Protein AF-A0AAN8T9Q1-F1 (afdb_monomer_lite)

InterPro domains:
  IPR029489 O-GlcNAc transferase, C-terminal [PF13844] (1-69)

Structure (mmCIF, N/CA/C/O backbone):
data_AF-A0AAN8T9Q1-F1
#
_entry.id   AF-A0AAN8T9Q1-F1
#
loop_
_atom_site.group_PDB
_atom_site.id
_atom_site.type_symbol
_atom_site.label_atom_id
_atom_site.label_alt_id
_atom_site.label_comp_id
_atom_site.label_asym_id
_atom_site.label_entity_id
_atom_site.label_seq_id
_atom_site.pdbx_PDB_ins_code
_atom_site.Cartn_x
_atom_site.Cartn_y
_atom_site.Cartn_z
_atom_site.occupancy
_atom_site.B_iso_or_equiv
_atom_site.auth_seq_id
_atom_site.auth_comp_id
_atom_site.auth_asym_id
_atom_site.auth_atom_id
_atom_site.pdbx_PDB_model_num
ATOM 1 N N . MET A 1 1 ? -8.153 10.206 -10.190 1.00 51.59 1 MET A N 1
ATOM 2 C CA . MET A 1 1 ? -9.014 10.288 -8.993 1.00 51.59 1 MET A CA 1
ATOM 3 C C . MET A 1 1 ? -8.172 10.937 -7.918 1.00 51.59 1 MET A C 1
ATOM 5 O O . MET A 1 1 ? -7.219 10.309 -7.487 1.00 51.59 1 MET A O 1
ATOM 9 N N . GLY A 1 2 ? -8.402 12.215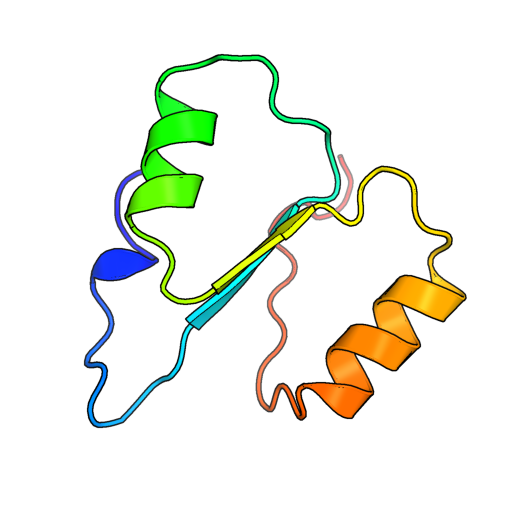 -7.619 1.00 55.28 2 GLY A N 1
ATOM 10 C CA . GLY A 1 2 ? -7.590 12.943 -6.648 1.00 55.28 2 GLY A CA 1
ATOM 11 C C . GLY A 1 2 ? -8.294 13.091 -5.317 1.00 55.28 2 GLY A C 1
ATOM 12 O O . GLY A 1 2 ? -9.485 13.385 -5.315 1.00 55.28 2 GLY A O 1
ATOM 13 N N . SER A 1 3 ? -7.534 12.886 -4.241 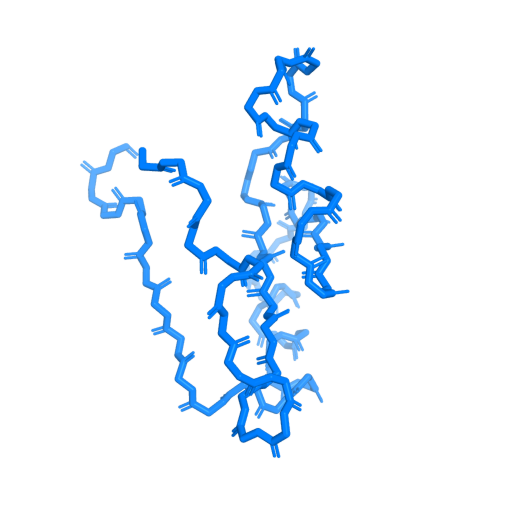1.00 64.94 3 SER A N 1
ATOM 14 C CA . SER A 1 3 ? -7.921 13.100 -2.848 1.00 64.94 3 SER A CA 1
ATOM 15 C C . SER A 1 3 ? -9.116 12.265 -2.382 1.00 64.94 3 SER A C 1
ATOM 17 O O . SER A 1 3 ? -10.152 12.790 -2.018 1.00 64.94 3 SER A O 1
ATOM 19 N N . VAL A 1 4 ? -9.005 10.932 -2.426 1.00 82.75 4 VAL A N 1
ATOM 20 C CA . VAL A 1 4 ? -9.936 10.050 -1.681 1.00 82.75 4 VAL A CA 1
ATOM 21 C C . VAL A 1 4 ? -9.264 9.396 -0.483 1.00 82.75 4 VAL A C 1
ATOM 23 O O . VAL A 1 4 ? -9.920 9.151 0.520 1.00 82.75 4 VAL A 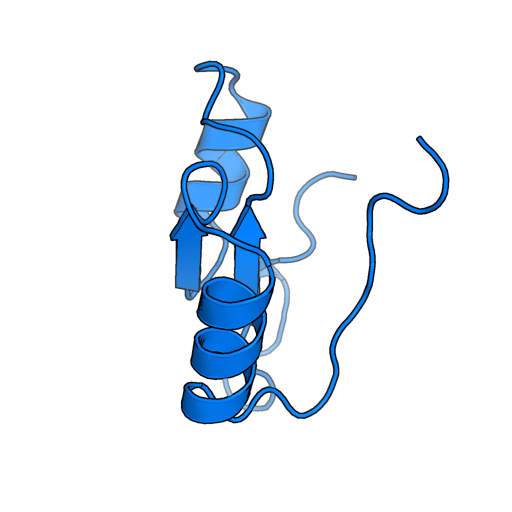O 1
ATOM 26 N N . PHE A 1 5 ? -7.957 9.142 -0.556 1.00 86.44 5 PHE A N 1
ATOM 27 C CA . PHE A 1 5 ? -7.240 8.401 0.479 1.00 86.44 5 PHE A CA 1
ATOM 28 C C . PHE A 1 5 ? -7.211 9.171 1.804 1.00 86.44 5 PHE A C 1
ATOM 30 O O . PHE A 1 5 ? -7.617 8.610 2.814 1.00 86.44 5 PHE A O 1
ATOM 37 N N . GLY A 1 6 ? -6.895 10.470 1.777 1.00 86.56 6 GLY A N 1
ATOM 38 C CA . GLY A 1 6 ? -6.906 11.331 2.967 1.00 86.56 6 GLY A CA 1
ATOM 39 C C . GLY A 1 6 ? -8.280 11.872 3.392 1.00 86.56 6 GLY A C 1
ATOM 40 O O . GLY A 1 6 ? -8.343 12.694 4.300 1.00 86.56 6 GLY A O 1
ATOM 41 N N . MET A 1 7 ? -9.379 11.473 2.738 1.00 91.06 7 MET A N 1
ATOM 42 C CA . MET A 1 7 ? -10.735 11.957 3.060 1.00 91.06 7 MET A CA 1
ATOM 43 C C . MET A 1 7 ? -11.538 11.012 3.964 1.00 91.06 7 MET A C 1
ATOM 45 O O . MET A 1 7 ? -12.688 11.315 4.291 1.00 91.06 7 MET A O 1
ATOM 49 N N . HIS A 1 8 ? -10.977 9.860 4.332 1.00 91.75 8 HIS A N 1
ATOM 50 C CA . HIS A 1 8 ? -11.650 8.921 5.222 1.00 91.75 8 HIS A CA 1
ATOM 51 C C . HIS A 1 8 ? -11.721 9.479 6.648 1.00 91.75 8 HIS A C 1
ATOM 53 O O . HIS A 1 8 ? -10.910 10.305 7.062 1.00 91.75 8 HIS A O 1
ATOM 59 N N . ASP A 1 9 ? -12.733 9.044 7.394 1.00 94.19 9 ASP A N 1
ATOM 60 C CA . ASP A 1 9 ? -12.823 9.339 8.819 1.00 94.19 9 ASP A CA 1
ATOM 61 C C . ASP A 1 9 ? -11.875 8.412 9.589 1.00 94.19 9 ASP A C 1
ATOM 63 O O . ASP A 1 9 ? -12.186 7.235 9.793 1.00 94.19 9 ASP A O 1
ATOM 67 N N . ASN A 1 10 ? -10.735 8.958 10.017 1.00 90.50 10 ASN A N 1
ATOM 68 C CA . ASN A 1 10 ? -9.669 8.220 10.699 1.00 90.50 10 ASN A CA 1
ATOM 69 C C . ASN A 1 10 ? -10.091 7.649 12.069 1.00 90.50 10 ASN A C 1
ATOM 71 O O . ASN A 1 10 ? -9.362 6.841 12.638 1.00 90.50 10 ASN A O 1
ATOM 75 N N . GLU A 1 11 ? -11.251 8.031 12.627 1.00 95.00 11 GLU A N 1
ATOM 76 C CA . GLU A 1 11 ? -11.790 7.362 13.824 1.00 95.00 11 GLU A CA 1
ATOM 77 C C . GLU A 1 11 ? -12.392 5.985 13.503 1.00 95.00 11 GLU A C 1
ATOM 79 O O . GLU A 1 11 ? -12.504 5.132 14.385 1.00 95.00 11 GLU A O 1
ATOM 84 N N . ASN A 1 12 ? -12.787 5.765 12.246 1.00 95.94 12 ASN A N 1
ATOM 85 C CA . ASN A 1 12 ? -13.539 4.589 11.813 1.00 95.94 12 ASN A CA 1
ATOM 86 C C . ASN A 1 12 ? -12.819 3.758 10.741 1.00 95.94 12 ASN A C 1
ATOM 88 O O . ASN A 1 12 ? -13.111 2.568 10.604 1.00 95.94 12 ASN A O 1
ATOM 92 N N . VAL A 1 13 ? -11.919 4.365 9.965 1.00 95.31 13 VAL A N 1
ATOM 93 C CA . VAL A 1 13 ? -11.225 3.730 8.839 1.00 95.31 13 VAL A CA 1
ATOM 94 C C . VAL A 1 13 ? -9.749 4.113 8.860 1.00 95.31 13 VAL A C 1
ATOM 96 O O . VAL A 1 13 ? -9.425 5.292 8.833 1.00 95.31 13 VAL A O 1
ATOM 99 N N . GLU A 1 14 ? -8.876 3.108 8.837 1.00 95.44 14 GLU A N 1
ATOM 100 C CA . GLU A 1 14 ? -7.428 3.267 8.667 1.00 95.44 14 GLU A CA 1
ATOM 101 C C . GLU A 1 14 ? -7.060 2.942 7.211 1.00 95.44 14 GLU A C 1
ATOM 103 O O . GLU A 1 14 ? -7.474 1.906 6.675 1.00 95.44 14 GLU A O 1
ATOM 108 N N . VAL A 1 15 ? -6.328 3.835 6.540 1.00 94.19 15 VAL A N 1
ATOM 109 C CA . VAL A 1 15 ? -6.114 3.749 5.083 1.00 94.19 15 VAL A CA 1
ATOM 110 C C . VAL A 1 15 ? -4.689 3.325 4.740 1.00 94.19 15 VAL A C 1
ATOM 112 O O . VAL A 1 15 ? -3.724 4.021 5.046 1.00 94.19 15 VAL A O 1
ATOM 115 N N . PHE A 1 16 ? -4.575 2.224 3.993 1.00 96.25 16 PHE A N 1
ATOM 116 C CA . PHE A 1 16 ? -3.312 1.700 3.474 1.00 96.25 16 PHE A CA 1
ATOM 117 C C . PHE A 1 16 ? -3.279 1.763 1.944 1.00 96.25 16 PHE A C 1
ATOM 119 O O . PHE A 1 16 ? -4.166 1.245 1.261 1.00 96.25 16 PHE A O 1
ATOM 126 N N . CYS A 1 17 ? -2.223 2.361 1.397 1.00 94.69 17 CYS A N 1
ATOM 127 C CA . CYS A 1 17 ? -1.953 2.422 -0.034 1.00 94.69 17 CYS A CA 1
ATOM 128 C C . CYS A 1 17 ? -0.712 1.594 -0.381 1.00 94.69 17 CYS A C 1
ATOM 130 O O . CYS A 1 17 ? 0.409 1.989 -0.065 1.00 94.69 17 CYS A O 1
ATOM 132 N N . TYR A 1 18 ? -0.911 0.480 -1.091 1.00 95.31 18 TYR A N 1
ATOM 133 C CA . TYR A 1 18 ? 0.171 -0.354 -1.623 1.00 95.31 18 TYR A CA 1
ATOM 134 C C . TYR A 1 18 ? 0.470 0.035 -3.074 1.00 95.31 18 TYR A C 1
ATOM 136 O O . TYR A 1 18 ? -0.305 -0.263 -3.985 1.00 95.31 18 TYR A O 1
ATOM 144 N N . ALA A 1 19 ? 1.591 0.714 -3.301 1.00 93.81 19 ALA A N 1
ATOM 145 C CA . ALA A 1 19 ? 2.001 1.150 -4.628 1.00 93.81 19 ALA A CA 1
ATOM 146 C C . ALA A 1 19 ? 2.702 0.017 -5.389 1.00 93.81 19 ALA A C 1
ATOM 148 O O . ALA A 1 19 ? 3.769 -0.447 -4.992 1.00 93.81 19 ALA A O 1
ATOM 149 N N . LEU A 1 20 ? 2.099 -0.412 -6.503 1.00 93.44 20 LEU A N 1
ATOM 150 C CA . LEU A 1 20 ? 2.658 -1.449 -7.384 1.00 93.44 20 LEU A CA 1
ATOM 151 C C . LEU A 1 20 ? 3.714 -0.911 -8.360 1.00 93.44 20 LEU A C 1
ATOM 153 O O . LEU A 1 20 ? 4.442 -1.691 -8.968 1.00 93.44 20 LEU A O 1
ATOM 157 N N . SER A 1 21 ? 3.802 0.412 -8.495 1.00 90.62 21 SER A N 1
ATOM 158 C CA . SER A 1 21 ? 4.762 1.101 -9.353 1.00 90.62 21 SER A CA 1
ATOM 159 C C . SER A 1 21 ? 5.617 2.048 -8.511 1.00 90.62 21 SER A C 1
ATOM 161 O O . SER A 1 21 ? 5.080 2.659 -7.581 1.00 90.62 21 SER A O 1
ATOM 163 N N . PRO A 1 22 ? 6.912 2.212 -8.835 1.00 87.81 22 PRO A N 1
ATOM 164 C CA . PRO A 1 22 ? 7.759 3.187 -8.161 1.00 87.81 22 PRO A CA 1
ATOM 165 C C . PRO A 1 22 ? 7.191 4.598 -8.321 1.00 87.81 22 PRO A C 1
ATOM 167 O O . PRO A 1 22 ? 6.546 4.899 -9.329 1.00 87.81 22 PRO A O 1
ATOM 170 N N . ASN A 1 23 ? 7.481 5.483 -7.366 1.00 83.12 23 ASN A N 1
ATOM 171 C CA . ASN A 1 23 ? 7.141 6.894 -7.526 1.00 83.12 23 ASN A CA 1
ATOM 172 C C . ASN A 1 23 ? 7.903 7.469 -8.734 1.00 83.12 23 ASN A C 1
ATOM 174 O O . ASN A 1 23 ? 9.133 7.462 -8.774 1.00 83.12 23 ASN A O 1
ATOM 178 N N . ASP A 1 24 ? 7.158 7.969 -9.713 1.00 84.62 24 ASP A N 1
ATOM 179 C CA . ASP A 1 24 ? 7.669 8.580 -10.940 1.00 84.62 24 ASP A CA 1
ATOM 180 C C . ASP A 1 24 ? 8.016 10.073 -10.769 1.00 84.62 24 ASP A C 1
ATOM 182 O O . ASP A 1 24 ? 8.408 10.744 -11.725 1.00 84.62 24 ASP A O 1
ATOM 186 N N . GLY A 1 25 ? 7.899 10.597 -9.545 1.00 83.44 25 GLY A N 1
ATOM 187 C CA . GLY A 1 25 ? 8.162 11.989 -9.191 1.00 83.44 25 GLY A CA 1
ATOM 188 C C . GLY A 1 25 ? 7.043 12.943 -9.603 1.00 83.44 25 GLY A C 1
ATOM 189 O O . GLY A 1 25 ? 7.215 14.159 -9.507 1.00 83.44 25 GLY A O 1
ATOM 190 N N . THR A 1 26 ? 5.907 12.423 -10.074 1.00 87.31 26 THR A N 1
ATOM 191 C CA . THR A 1 26 ? 4.760 13.256 -10.426 1.00 87.31 26 THR A CA 1
ATOM 192 C C . THR A 1 26 ? 4.101 13.840 -9.181 1.00 87.31 26 THR A C 1
ATOM 194 O O . THR A 1 26 ? 4.099 13.243 -8.101 1.00 87.31 26 THR A O 1
ATOM 197 N N . GLU A 1 27 ? 3.471 15.007 -9.339 1.00 84.50 27 GLU A N 1
ATOM 198 C CA . GLU A 1 27 ? 2.689 15.630 -8.263 1.00 84.50 27 GLU A CA 1
ATOM 199 C C . GLU A 1 27 ? 1.611 14.683 -7.718 1.00 84.50 27 GLU A C 1
ATOM 201 O O . GLU A 1 27 ? 1.343 14.687 -6.522 1.00 84.50 27 GLU A O 1
ATOM 206 N N . TRP A 1 28 ? 1.045 13.820 -8.569 1.00 81.88 28 TRP A N 1
ATOM 207 C CA . TRP A 1 28 ? 0.061 12.816 -8.167 1.00 81.88 28 TRP A CA 1
ATOM 208 C C . TRP A 1 28 ? 0.636 11.762 -7.222 1.00 81.88 28 TRP A C 1
ATOM 210 O O . TRP A 1 28 ? 0.053 11.523 -6.165 1.00 81.88 28 TRP A O 1
ATOM 220 N N . GLY A 1 29 ? 1.770 11.150 -7.581 1.00 82.31 29 GLY A N 1
ATOM 221 C CA . GLY A 1 29 ? 2.432 10.158 -6.733 1.00 82.31 29 GLY A CA 1
ATOM 222 C C . GLY A 1 29 ? 2.835 10.749 -5.383 1.00 82.31 29 GLY A C 1
ATOM 223 O O . GLY A 1 29 ? 2.576 10.152 -4.340 1.00 82.31 29 GLY A O 1
ATOM 224 N N . ILE A 1 30 ? 3.380 11.968 -5.394 1.00 85.50 30 ILE A N 1
ATOM 225 C CA . ILE A 1 30 ? 3.748 12.707 -4.180 1.00 85.50 30 ILE A CA 1
ATOM 226 C C . ILE A 1 30 ? 2.514 13.010 -3.321 1.00 85.50 30 ILE A C 1
ATOM 228 O O . ILE A 1 30 ? 2.536 12.797 -2.114 1.00 85.50 30 ILE A O 1
ATOM 232 N N . HIS A 1 31 ? 1.421 13.480 -3.917 1.00 86.12 31 HIS A N 1
ATOM 233 C CA . HIS A 1 31 ? 0.219 13.843 -3.171 1.00 86.12 31 HIS A CA 1
ATOM 234 C C . HIS A 1 31 ? -0.409 12.639 -2.458 1.00 86.12 31 HIS A C 1
ATOM 236 O O . HIS A 1 31 ? -0.729 12.736 -1.278 1.00 86.12 31 HIS A O 1
ATOM 242 N N . ILE A 1 32 ? -0.496 11.483 -3.128 1.00 86.06 32 ILE A N 1
ATOM 243 C CA . ILE A 1 32 ? -0.997 10.244 -2.512 1.00 86.06 32 ILE A CA 1
ATOM 244 C C . ILE A 1 32 ? -0.095 9.809 -1.351 1.00 86.06 32 ILE A C 1
ATOM 246 O O . ILE A 1 32 ? -0.608 9.415 -0.309 1.00 86.06 32 ILE A O 1
ATOM 250 N N . GLN A 1 33 ? 1.230 9.920 -1.499 1.00 87.44 33 GLN A N 1
ATOM 251 C CA . GLN A 1 33 ? 2.183 9.618 -0.423 1.00 87.44 33 GLN A CA 1
ATOM 252 C C . GLN A 1 33 ? 1.996 10.495 0.817 1.00 87.44 33 GLN A C 1
ATOM 254 O O . GLN A 1 33 ? 2.247 10.031 1.924 1.00 87.44 33 GLN A O 1
ATOM 259 N N . TYR A 1 34 ? 1.584 11.750 0.636 1.00 86.50 34 TYR A N 1
ATOM 260 C CA . TYR A 1 34 ? 1.347 12.678 1.740 1.00 86.50 34 TYR A CA 1
ATOM 261 C C . TYR A 1 34 ? -0.043 12.544 2.369 1.00 86.50 34 TYR A C 1
ATOM 263 O O . TYR A 1 34 ? -0.187 12.812 3.558 1.00 86.50 34 TYR A O 1
ATOM 271 N N . GLU A 1 35 ? -1.066 12.202 1.583 1.00 87.81 35 GLU A N 1
ATOM 272 C CA . GLU A 1 35 ? -2.450 12.126 2.064 1.00 87.81 35 GLU A CA 1
ATOM 273 C C . GLU A 1 35 ? -2.835 10.763 2.637 1.00 87.81 35 GLU A C 1
ATOM 275 O O . GLU A 1 35 ? -3.703 10.699 3.507 1.00 87.81 35 GLU A O 1
ATOM 280 N N . ALA A 1 36 ? -2.259 9.674 2.123 1.00 88.44 36 ALA A N 1
ATOM 281 C CA . ALA A 1 36 ? -2.517 8.349 2.661 1.00 88.44 36 ALA A CA 1
ATOM 282 C C . ALA A 1 36 ? -1.916 8.240 4.064 1.00 88.44 36 ALA A C 1
ATOM 284 O O . ALA A 1 36 ? -0.769 8.625 4.286 1.00 88.44 36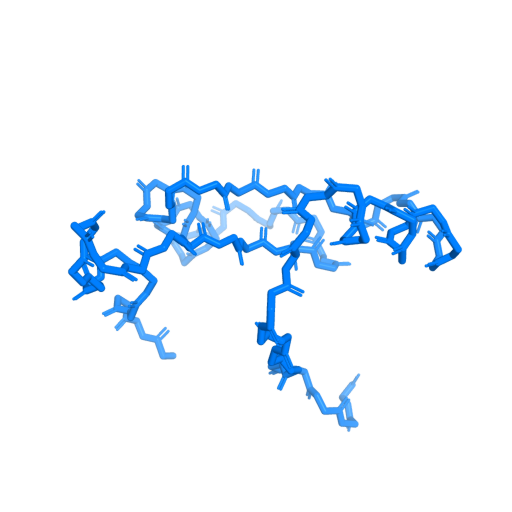 ALA A O 1
ATOM 285 N N . GLU A 1 37 ? -2.682 7.680 4.996 1.00 92.31 37 GLU A N 1
ATOM 286 C CA . GLU A 1 37 ? -2.209 7.447 6.360 1.00 92.31 37 GLU A CA 1
ATOM 287 C C . GLU A 1 37 ? -0.994 6.512 6.368 1.00 92.31 37 GLU A C 1
ATOM 289 O O . GLU A 1 37 ? 0.027 6.822 6.983 1.00 92.31 37 GLU A O 1
ATOM 294 N N . HIS A 1 38 ? -1.068 5.428 5.587 1.00 94.69 38 HIS A N 1
ATOM 295 C CA . HIS A 1 38 ? 0.052 4.529 5.333 1.00 94.69 38 HIS A CA 1
ATOM 296 C C . HIS A 1 38 ? 0.290 4.379 3.835 1.00 94.69 38 HIS A C 1
ATOM 298 O O . HIS A 1 38 ? -0.560 3.871 3.100 1.00 94.69 38 HIS A O 1
ATOM 304 N N . PHE A 1 39 ? 1.474 4.775 3.373 1.00 93.75 39 PHE A N 1
ATOM 305 C CA . PHE A 1 39 ? 1.919 4.538 2.003 1.00 93.75 39 PHE A CA 1
ATOM 306 C C . PHE A 1 39 ? 3.072 3.535 1.988 1.00 93.75 39 PHE A C 1
ATOM 308 O O . PHE A 1 39 ? 4.134 3.790 2.557 1.00 93.75 39 PHE A O 1
ATOM 315 N N . ILE A 1 40 ? 2.881 2.413 1.294 1.00 95.31 40 ILE A N 1
ATOM 316 C CA . ILE A 1 40 ? 3.862 1.336 1.185 1.00 95.31 40 ILE A CA 1
ATOM 317 C C . ILE A 1 40 ? 4.212 1.116 -0.286 1.00 95.31 40 ILE A C 1
ATOM 319 O O . ILE A 1 40 ? 3.364 0.739 -1.094 1.00 95.31 40 ILE A O 1
ATOM 323 N N . ASP A 1 41 ? 5.482 1.312 -0.633 1.00 94.50 41 ASP A N 1
ATOM 324 C CA . ASP A 1 41 ? 6.006 0.927 -1.942 1.00 94.50 41 ASP A CA 1
ATOM 325 C C . ASP A 1 41 ? 6.308 -0.577 -1.961 1.00 94.50 41 ASP A C 1
ATOM 327 O O . ASP A 1 41 ? 7.215 -1.056 -1.277 1.00 94.50 41 ASP A O 1
ATOM 331 N N . VAL A 1 42 ? 5.538 -1.319 -2.758 1.00 96.62 42 VAL A N 1
ATOM 332 C CA . VAL A 1 42 ? 5.706 -2.763 -2.966 1.00 96.62 42 VAL A CA 1
ATOM 333 C C . VAL A 1 42 ? 6.140 -3.087 -4.398 1.00 96.62 42 VAL A C 1
ATOM 335 O O . VAL A 1 42 ? 6.169 -4.253 -4.783 1.00 96.62 42 VAL A O 1
ATOM 338 N N . SER A 1 43 ? 6.511 -2.078 -5.190 1.00 95.12 43 SER A N 1
ATOM 339 C CA . SER A 1 43 ? 6.829 -2.210 -6.620 1.00 95.12 43 SER A CA 1
ATOM 340 C C . SER A 1 43 ? 8.040 -3.097 -6.915 1.00 95.12 43 SER A C 1
ATOM 342 O O . SER A 1 43 ? 8.161 -3.663 -8.000 1.00 95.12 43 SER A O 1
ATOM 344 N N . SER A 1 44 ? 8.940 -3.238 -5.940 1.00 96.25 44 SER A N 1
ATOM 345 C CA . SER A 1 44 ? 10.117 -4.109 -6.018 1.00 96.25 44 SER A CA 1
ATOM 346 C C . SER A 1 44 ? 9.929 -5.462 -5.324 1.00 96.25 44 SER A C 1
ATOM 348 O O . SER A 1 44 ? 10.828 -6.305 -5.375 1.00 96.25 44 SER A O 1
ATOM 350 N N . LEU A 1 45 ? 8.781 -5.685 -4.676 1.00 96.88 45 LEU A N 1
ATOM 351 C CA . LEU A 1 45 ? 8.486 -6.917 -3.956 1.00 96.88 45 LEU A CA 1
ATOM 352 C C . LEU A 1 45 ? 7.825 -7.947 -4.872 1.00 96.88 45 LEU A C 1
ATOM 354 O O . LEU A 1 45 ? 7.132 -7.628 -5.837 1.00 96.88 45 LEU A O 1
ATOM 358 N N . THR A 1 46 ? 8.022 -9.219 -4.543 1.00 97.19 46 THR A N 1
ATOM 359 C CA . THR A 1 46 ? 7.275 -10.304 -5.173 1.00 97.19 46 THR A CA 1
ATOM 360 C C . THR A 1 46 ? 5.844 -10.338 -4.641 1.00 97.19 46 THR A C 1
ATOM 362 O O . THR A 1 46 ? 5.579 -9.977 -3.493 1.00 97.19 46 THR A O 1
ATOM 365 N N . PHE A 1 47 ? 4.910 -10.840 -5.450 1.00 95.12 47 PHE A N 1
ATOM 366 C CA . PHE A 1 47 ? 3.499 -10.905 -5.061 1.00 95.12 47 PHE A CA 1
ATOM 367 C C . PHE A 1 47 ? 3.248 -11.709 -3.778 1.00 95.12 47 PHE A C 1
ATOM 369 O O . PHE A 1 47 ? 2.334 -11.378 -3.030 1.00 95.12 47 PHE A O 1
ATOM 376 N N . ASP A 1 48 ? 4.047 -12.743 -3.494 1.00 97.88 48 ASP A N 1
ATOM 377 C CA . ASP A 1 48 ? 3.907 -13.526 -2.263 1.00 97.88 48 ASP A CA 1
ATOM 378 C C . ASP A 1 48 ? 4.304 -12.728 -1.014 1.00 97.88 48 ASP A C 1
ATOM 380 O O . ASP A 1 48 ? 3.638 -12.844 0.016 1.00 97.88 48 ASP A O 1
ATOM 384 N N . LEU A 1 49 ? 5.339 -11.889 -1.106 1.00 97.94 49 LEU A N 1
ATOM 385 C CA . LEU A 1 49 ? 5.752 -11.010 -0.015 1.00 97.94 49 LEU A CA 1
ATOM 386 C C . LEU A 1 49 ? 4.727 -9.900 0.200 1.00 97.94 49 LEU A C 1
ATOM 388 O O . LEU A 1 49 ? 4.316 -9.669 1.335 1.00 97.94 49 LEU A O 1
ATOM 392 N N . THR A 1 50 ? 4.246 -9.285 -0.881 1.00 97.75 50 THR A N 1
ATOM 393 C CA . THR A 1 50 ? 3.182 -8.276 -0.821 1.00 97.75 50 THR A CA 1
ATOM 394 C C . THR A 1 50 ? 1.909 -8.848 -0.196 1.00 97.75 50 THR A C 1
ATOM 396 O O . THR A 1 50 ? 1.325 -8.231 0.688 1.00 97.75 50 THR A O 1
ATOM 399 N N . ALA A 1 51 ? 1.497 -10.060 -0.581 1.00 97.94 51 ALA A N 1
ATOM 400 C CA . ALA A 1 51 ? 0.315 -10.704 -0.012 1.00 97.94 51 ALA A CA 1
ATOM 401 C C . ALA A 1 51 ? 0.469 -11.021 1.486 1.00 97.94 51 ALA A C 1
ATOM 403 O O . ALA A 1 51 ? -0.489 -10.876 2.244 1.00 97.94 51 ALA A O 1
ATOM 404 N N . ARG A 1 52 ? 1.664 -11.442 1.927 1.00 98.25 52 ARG A N 1
ATOM 405 C CA . ARG A 1 52 ? 1.954 -11.651 3.355 1.00 98.25 52 ARG A CA 1
ATOM 406 C C . ARG A 1 52 ? 1.892 -10.348 4.134 1.00 98.25 52 ARG A C 1
ATOM 408 O O . ARG A 1 52 ? 1.247 -10.321 5.171 1.00 98.25 52 ARG A O 1
ATOM 415 N N . MET A 1 53 ? 2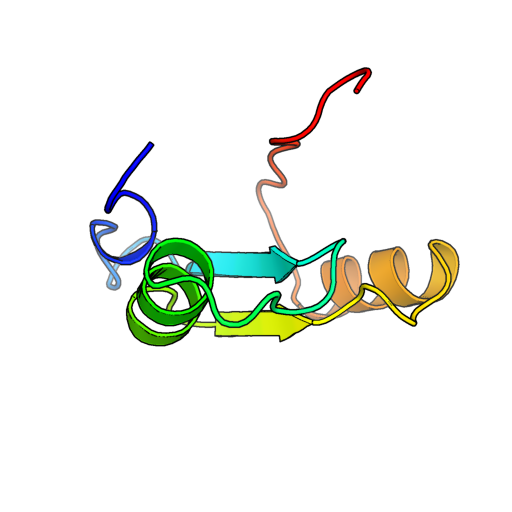.485 -9.283 3.605 1.00 98.12 53 MET A N 1
ATOM 416 C CA . MET A 1 53 ? 2.452 -7.957 4.218 1.00 98.12 53 MET A CA 1
ATOM 417 C C . MET A 1 53 ? 1.014 -7.457 4.394 1.00 98.12 53 MET A C 1
ATOM 419 O O . MET A 1 53 ? 0.609 -7.166 5.511 1.00 98.12 53 MET A O 1
ATOM 423 N N . ILE A 1 54 ? 0.194 -7.509 3.336 1.00 98.25 54 ILE A N 1
ATOM 424 C CA . ILE A 1 54 ? -1.240 -7.162 3.403 1.00 98.25 54 ILE A CA 1
ATOM 425 C C . ILE A 1 54 ? -1.973 -7.983 4.482 1.00 98.25 54 ILE A C 1
ATOM 427 O O . ILE A 1 54 ? -2.874 -7.485 5.160 1.00 98.25 54 ILE A O 1
ATOM 431 N N . ASN A 1 55 ? -1.609 -9.258 4.652 1.00 98.25 55 ASN A N 1
ATOM 432 C CA . ASN A 1 55 ? -2.191 -10.111 5.685 1.00 98.25 55 ASN A CA 1
ATOM 433 C C . ASN A 1 55 ? -1.728 -9.731 7.103 1.00 98.25 55 ASN A C 1
ATOM 435 O O . ASN A 1 55 ? -2.547 -9.716 8.022 1.00 98.25 55 ASN A O 1
ATOM 439 N N . GLU A 1 56 ? -0.445 -9.416 7.276 1.00 98.12 56 GLU A N 1
ATOM 440 C CA . GLU A 1 56 ? 0.158 -8.980 8.542 1.00 98.12 56 GLU A CA 1
ATOM 441 C C . GLU A 1 56 ? -0.394 -7.622 9.001 1.00 98.12 56 GLU A C 1
ATOM 443 O O . GLU A 1 56 ? -0.699 -7.457 10.187 1.00 98.12 56 GLU A O 1
ATOM 448 N N . ASP A 1 57 ? -0.643 -6.715 8.053 1.00 98.00 57 ASP A N 1
ATOM 449 C CA . ASP A 1 57 ? -1.320 -5.426 8.255 1.00 98.00 57 ASP A CA 1
ATOM 450 C C . ASP A 1 57 ? -2.813 -5.595 8.605 1.00 98.00 57 ASP A C 1
ATOM 452 O O . ASP A 1 57 ? -3.479 -4.653 9.029 1.00 98.00 57 ASP A O 1
ATOM 456 N N . ARG A 1 58 ? -3.352 -6.819 8.490 1.00 97.81 58 ARG A N 1
ATOM 457 C CA . ARG A 1 58 ? -4.741 -7.182 8.820 1.00 97.81 58 ARG A CA 1
ATOM 458 C C . ARG A 1 58 ? -5.791 -6.387 8.034 1.00 97.81 58 ARG A C 1
ATOM 460 O O . ARG A 1 58 ? -6.877 -6.129 8.558 1.00 97.81 58 ARG A O 1
ATOM 467 N N . ILE A 1 59 ? -5.508 -6.079 6.767 1.00 98.12 59 ILE A N 1
ATOM 468 C CA . ILE A 1 59 ? -6.435 -5.381 5.866 1.00 98.12 59 ILE A CA 1
ATOM 469 C C . ILE A 1 59 ? -7.767 -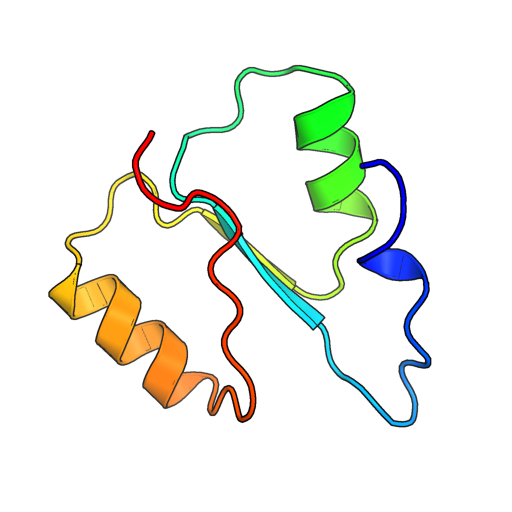6.135 5.768 1.00 98.12 59 ILE A C 1
ATOM 471 O O . ILE A 1 59 ? -7.813 -7.291 5.343 1.00 98.12 59 ILE A O 1
ATOM 475 N N . GLN A 1 60 ? -8.868 -5.478 6.153 1.00 98.06 60 GLN A N 1
ATOM 476 C CA . GLN A 1 60 ? -10.200 -6.099 6.134 1.00 98.06 60 GLN A CA 1
ATOM 477 C C . GLN A 1 60 ? -10.896 -5.964 4.775 1.00 98.06 60 GLN A C 1
ATOM 479 O O . GLN A 1 60 ? -11.674 -6.838 4.392 1.00 98.06 60 GLN A O 1
ATOM 484 N N . ILE A 1 61 ? -10.623 -4.879 4.045 1.00 97.50 61 ILE A N 1
ATOM 485 C CA . ILE A 1 61 ? -11.162 -4.611 2.708 1.00 97.50 61 ILE A CA 1
ATOM 486 C C . ILE A 1 61 ? -9.996 -4.233 1.799 1.00 97.50 61 ILE A C 1
ATOM 488 O O . ILE A 1 61 ? -9.375 -3.190 1.982 1.00 97.50 61 ILE A O 1
ATOM 492 N N . LEU A 1 62 ? -9.714 -5.075 0.804 1.00 97.12 62 LEU A N 1
ATOM 493 C CA . LEU A 1 62 ? -8.692 -4.820 -0.207 1.00 97.12 62 LEU A CA 1
ATOM 494 C C . LEU A 1 62 ? -9.366 -4.459 -1.535 1.00 97.12 62 LEU A C 1
ATOM 496 O O . LEU A 1 62 ? -10.159 -5.241 -2.058 1.00 97.12 62 LEU A O 1
ATOM 500 N N . THR A 1 63 ? -9.041 -3.284 -2.075 1.00 95.19 63 THR A N 1
ATOM 501 C CA . THR A 1 63 ? -9.595 -2.787 -3.343 1.00 95.19 63 THR A CA 1
ATOM 502 C C . THR A 1 63 ? -8.516 -2.788 -4.422 1.00 95.19 63 THR A C 1
ATOM 504 O O . THR A 1 63 ? -7.485 -2.140 -4.256 1.00 95.19 63 THR A O 1
ATOM 507 N N . ASP A 1 64 ? -8.756 -3.481 -5.537 1.00 93.38 64 ASP A N 1
ATOM 508 C CA . ASP A 1 64 ? -7.900 -3.395 -6.725 1.00 93.38 64 ASP A CA 1
ATOM 509 C C . ASP A 1 64 ? -8.260 -2.148 -7.545 1.00 93.38 64 ASP A C 1
ATOM 511 O O . ASP A 1 64 ? -9.402 -1.983 -7.981 1.00 93.38 64 ASP A O 1
ATOM 515 N N . LEU A 1 65 ? -7.276 -1.267 -7.735 1.00 90.94 65 LEU A N 1
ATOM 516 C CA . LEU A 1 65 ? -7.409 -0.018 -8.487 1.00 90.94 65 LEU A CA 1
ATOM 517 C C . LEU A 1 65 ? -6.809 -0.088 -9.901 1.00 90.94 65 LEU A C 1
ATOM 519 O O . LEU A 1 65 ? -6.951 0.878 -10.649 1.00 90.94 65 LEU A O 1
ATOM 523 N N . ASN A 1 66 ? -6.153 -1.193 -10.273 1.00 87.94 66 ASN A N 1
ATOM 524 C CA . ASN A 1 66 ? -5.515 -1.353 -11.584 1.00 87.94 66 ASN A CA 1
ATOM 525 C C . ASN A 1 66 ? -6.443 -2.075 -12.564 1.00 87.94 66 ASN A C 1
ATOM 527 O O . ASN A 1 66 ? -6.624 -1.636 -13.697 1.00 87.94 66 ASN A O 1
ATOM 531 N N . GLY A 1 67 ? -7.085 -3.162 -12.127 1.00 88.44 67 GLY A N 1
ATOM 532 C CA . GLY A 1 67 ? -7.838 -4.024 -13.035 1.00 88.44 67 GLY A CA 1
ATOM 533 C C . GLY A 1 67 ? -6.920 -4.688 -14.073 1.00 88.44 67 GLY A C 1
ATOM 534 O O . GLY A 1 67 ? -5.795 -5.073 -13.767 1.00 88.44 67 GLY A O 1
ATOM 535 N N . TYR A 1 68 ? -7.396 -4.856 -15.310 1.00 85.81 68 TYR A N 1
ATOM 536 C CA . TYR A 1 68 ? -6.626 -5.482 -16.398 1.00 85.81 68 TYR A CA 1
ATOM 537 C C . TYR A 1 68 ? -5.904 -4.432 -17.258 1.00 85.81 68 TYR A C 1
ATOM 539 O O . TYR A 1 68 ? -6.338 -4.152 -18.379 1.00 85.81 68 TYR A O 1
ATOM 547 N N . THR A 1 69 ? -4.832 -3.844 -16.725 1.00 75.94 69 THR A N 1
ATOM 548 C CA . THR A 1 69 ? -4.051 -2.762 -17.361 1.00 75.94 69 THR A CA 1
ATOM 549 C C . THR A 1 69 ? -2.564 -3.050 -17.408 1.00 75.94 69 THR A C 1
ATOM 551 O O . THR A 1 69 ? -2.065 -3.638 -16.423 1.00 75.94 69 THR A O 1
#

Foldseek 3Di:
DPPPQLPDDPVVDQGEAEDLDPPPVDPRSVRCPVRHNHYHDCVVPDPVVVVVVCVVVVDPDDDDPPPPD

Radius of gyration: 12.34 Å; chains: 1; bounding box: 24×29×31 Å

Secondary structure (DSSP, 8-state):
--S-GGGS-TTT---EEEESS---S-HHHHHHHHHSSEEEE-TTS-HHHHHHHHHHTT-S----SS---

pLDDT: mean 90.61, std 8.95, range [51.59, 98.25]

Sequence (69 aa):
MGSVFGMHDNENVEVFCYALSPNDGTEWGIHIQYEAEHFIDVSSLTFDLTARMINEDRIQILTDLNGYT

Organism: Solanum bulbocastanum (NCBI:txid147425)